Protein AF-K1ZB70-F1 (afdb_monomer_lite)

Sequence (127 aa):
MTRVSTPVEALENMKPNLLLYLSLVIAGIVFIFFMNRSRVDDPNADSLIARGESIYRTNCIACHNPDPKKDGAIGPAIYGSSQELLEARVIKASYLDEYQPKRTTHIMPAMPHLAGGIEALHAFLNQ

Foldseek 3Di:
DDDDDDPVVVVVVVPVVVVVVVVVVVVVVVVCVVVVPPDPPDVVLVVLLVLLLVCCVVPPCVQAPNQLCQGGPHRGRCQPPDLVQCCCCQAVLHGDPPDDGPDPDSPRDHDNVCVVNSSSNNSNSHD

Structure (mmCIF, N/CA/C/O backbone):
data_AF-K1ZB70-F1
#
_entry.id   AF-K1ZB70-F1
#
loop_
_atom_site.group_PDB
_atom_site.id
_atom_site.type_symbol
_atom_site.label_atom_id
_atom_site.label_alt_id
_atom_site.label_comp_id
_atom_site.label_asym_id
_atom_site.label_entity_id
_atom_site.label_seq_id
_atom_site.pdbx_PDB_ins_code
_atom_site.Cartn_x
_atom_site.Cartn_y
_atom_site.Cartn_z
_atom_site.occupancy
_atom_site.B_iso_or_equiv
_atom_site.auth_seq_id
_atom_site.auth_comp_id
_atom_site.auth_asym_id
_atom_site.auth_atom_id
_atom_site.pdbx_PDB_model_num
ATOM 1 N N . MET A 1 1 ? -59.604 -27.507 54.461 1.00 43.84 1 MET A N 1
ATOM 2 C CA . MET A 1 1 ? -58.994 -26.160 54.411 1.00 43.84 1 MET A CA 1
ATOM 3 C C . MET A 1 1 ? -58.269 -26.020 53.078 1.00 43.84 1 MET A C 1
ATOM 5 O O . MET A 1 1 ? -57.154 -26.501 52.948 1.00 43.84 1 MET A O 1
ATOM 9 N N . THR A 1 2 ? -58.928 -25.469 52.058 1.00 47.22 2 THR A N 1
ATOM 10 C CA . THR A 1 2 ? -58.367 -25.277 50.708 1.00 47.22 2 THR A CA 1
ATOM 11 C C . THR A 1 2 ? -57.944 -23.819 50.552 1.00 47.22 2 THR A C 1
ATOM 13 O O . THR A 1 2 ? -58.776 -22.918 50.643 1.00 47.22 2 THR A O 1
ATOM 16 N N . ARG A 1 3 ? -56.639 -23.585 50.392 1.00 55.31 3 ARG A N 1
ATOM 17 C CA . ARG A 1 3 ? -56.029 -22.255 50.267 1.00 55.31 3 ARG A CA 1
ATOM 18 C C . ARG A 1 3 ? -56.345 -21.705 48.871 1.00 55.31 3 ARG A C 1
ATOM 20 O O . ARG A 1 3 ? -55.936 -22.299 47.880 1.00 55.31 3 ARG A O 1
ATOM 27 N N . VAL A 1 4 ? -57.106 -20.616 48.797 1.00 59.72 4 VAL A N 1
ATOM 28 C CA . VAL A 1 4 ? -57.393 -19.902 47.543 1.00 59.72 4 VAL A CA 1
ATOM 29 C C . VAL A 1 4 ? -56.176 -19.036 47.212 1.00 59.72 4 VAL A C 1
ATOM 31 O O . VAL A 1 4 ? -55.831 -18.147 47.986 1.00 59.72 4 VAL A O 1
ATOM 34 N N . SER A 1 5 ? -55.501 -19.326 46.100 1.00 57.88 5 SER A N 1
ATOM 35 C CA . SER A 1 5 ? -54.390 -18.531 45.561 1.00 57.88 5 SER A CA 1
ATOM 36 C C . SER A 1 5 ? -54.915 -17.212 44.992 1.00 57.88 5 SER A C 1
ATOM 38 O O . SER A 1 5 ? -55.867 -17.212 44.208 1.00 57.88 5 SER A O 1
ATOM 40 N N . THR A 1 6 ? -54.317 -16.090 45.387 1.00 59.03 6 THR A N 1
ATOM 41 C CA . THR A 1 6 ? -54.760 -14.755 44.957 1.00 59.03 6 THR A CA 1
ATOM 42 C C . THR A 1 6 ? -54.192 -14.399 43.573 1.00 59.03 6 THR A C 1
ATOM 44 O O . THR A 1 6 ? -53.096 -14.840 43.230 1.00 59.03 6 THR A O 1
ATOM 47 N N . PRO A 1 7 ? -54.882 -13.573 42.762 1.00 59.12 7 PRO A N 1
ATOM 48 C CA . PRO A 1 7 ? -54.411 -13.165 41.430 1.00 59.12 7 PRO A CA 1
ATOM 49 C C . PRO A 1 7 ? -53.117 -12.324 41.434 1.00 59.12 7 PRO A C 1
ATOM 51 O O . PRO A 1 7 ? -52.550 -12.071 40.374 1.00 59.12 7 PRO A O 1
ATOM 54 N N . VAL A 1 8 ? -52.627 -11.908 42.607 1.00 58.94 8 VAL A N 1
ATOM 55 C CA . VAL A 1 8 ? -51.406 -11.102 42.764 1.00 58.94 8 VAL A CA 1
ATOM 56 C C . VAL A 1 8 ? -50.135 -11.959 42.633 1.00 58.94 8 VAL A C 1
ATOM 58 O O . VAL A 1 8 ? -49.191 -11.542 41.965 1.00 58.94 8 VAL A O 1
ATOM 61 N N . GLU A 1 9 ? -50.132 -13.194 43.149 1.00 54.41 9 GLU A N 1
ATOM 62 C CA . GLU A 1 9 ? -48.966 -14.102 43.089 1.00 54.41 9 GLU A CA 1
ATOM 63 C C . GLU A 1 9 ? -48.635 -14.564 41.654 1.00 54.41 9 GLU A C 1
ATOM 65 O O . GLU A 1 9 ? -47.477 -14.819 41.322 1.00 54.41 9 GLU A O 1
ATOM 70 N N . ALA A 1 10 ? -49.632 -14.621 40.763 1.00 53.75 10 ALA A N 1
ATOM 71 C CA . ALA A 1 10 ? -49.435 -14.986 39.357 1.00 53.75 10 ALA A CA 1
ATOM 72 C C . ALA A 1 10 ? -48.759 -13.872 38.527 1.00 53.75 10 ALA A C 1
ATOM 74 O O . ALA A 1 10 ? -48.083 -14.163 37.540 1.00 53.75 10 ALA A O 1
ATOM 75 N N . LEU A 1 11 ? -48.904 -12.603 38.928 1.00 52.03 11 LEU A N 1
ATOM 76 C CA . LEU A 1 11 ? -48.279 -11.454 38.260 1.00 52.03 11 LEU A CA 1
ATOM 77 C C . LEU A 1 11 ? -46.827 -11.227 38.708 1.00 52.03 11 LEU A C 1
ATOM 79 O O . LEU A 1 11 ? -46.015 -10.725 37.929 1.00 52.03 11 LEU A O 1
ATOM 83 N N . GLU A 1 12 ? -46.466 -11.613 39.933 1.00 56.31 12 GLU A N 1
ATOM 84 C CA . GLU A 1 12 ? -45.086 -11.495 40.421 1.00 56.31 12 GLU A CA 1
ATOM 85 C C . GLU A 1 12 ? -44.136 -12.534 39.810 1.00 56.31 12 GLU A C 1
ATOM 87 O O . GLU A 1 12 ? -42.993 -12.198 39.499 1.00 56.31 12 GLU A O 1
ATOM 92 N N . ASN A 1 13 ? -44.623 -13.743 39.515 1.00 54.00 13 ASN A N 1
ATOM 93 C CA . ASN A 1 13 ? -43.819 -14.829 38.936 1.00 54.00 13 ASN A CA 1
ATOM 94 C C . ASN A 1 13 ? -43.595 -14.735 37.413 1.00 54.00 13 ASN A C 1
ATOM 96 O O . ASN A 1 13 ? -42.903 -15.577 36.846 1.00 54.00 13 ASN A O 1
ATOM 100 N N . MET A 1 14 ? -44.138 -13.716 36.734 1.00 53.66 14 MET A N 1
ATOM 101 C CA . MET A 1 14 ? -43.907 -13.476 35.297 1.00 53.66 14 MET A CA 1
ATOM 102 C C . MET A 1 14 ? -42.723 -12.524 35.023 1.00 53.66 14 MET A C 1
ATOM 104 O O . MET A 1 14 ? -42.233 -12.431 33.897 1.00 53.66 14 MET A O 1
ATOM 108 N N . LYS A 1 15 ? -42.239 -11.823 36.059 1.00 58.00 15 LYS A N 1
ATOM 109 C CA . LYS A 1 15 ? -41.143 -10.841 35.990 1.00 58.00 15 LYS A CA 1
ATOM 110 C C . LYS A 1 15 ? -39.733 -11.426 35.746 1.00 58.00 15 LYS A C 1
ATOM 112 O O . LYS A 1 15 ? -38.985 -10.779 35.009 1.00 58.00 15 LYS A O 1
ATOM 117 N N . PRO A 1 16 ? -39.327 -12.600 36.285 1.00 61.62 16 PRO A N 1
ATOM 118 C CA . PRO A 1 16 ? -37.953 -13.086 36.096 1.00 61.62 16 PRO A CA 1
ATOM 119 C C . PRO A 1 16 ? -37.691 -13.551 34.654 1.00 61.62 16 PRO A C 1
ATOM 121 O O . PRO A 1 16 ? -36.598 -13.382 34.118 1.00 61.62 16 PRO A O 1
ATOM 124 N N . ASN A 1 17 ? -38.728 -14.052 33.990 1.00 68.25 17 ASN A N 1
ATOM 125 C CA . ASN A 1 17 ? -38.713 -14.559 32.621 1.00 68.25 17 ASN A CA 1
ATOM 126 C C . ASN A 1 17 ? -38.637 -13.395 31.624 1.00 68.25 17 ASN A C 1
ATOM 128 O O . ASN A 1 17 ? -37.953 -13.486 30.609 1.00 68.25 17 ASN A O 1
ATOM 132 N N . LEU A 1 18 ? -39.320 -12.288 31.935 1.00 75.12 18 LEU A N 1
ATOM 133 C CA . LEU A 1 18 ? -39.348 -11.088 31.103 1.00 75.12 18 LEU A CA 1
ATOM 134 C C . LEU A 1 18 ? -37.997 -10.360 31.104 1.00 75.12 18 LEU A C 1
ATOM 136 O O . LEU A 1 18 ? -37.537 -9.927 30.051 1.00 75.12 18 LEU A O 1
ATOM 140 N N . LEU A 1 19 ? -37.334 -10.272 32.263 1.00 80.88 19 LEU A N 1
ATOM 141 C CA . LEU A 1 19 ? -35.992 -9.688 32.373 1.00 80.88 19 LEU A CA 1
ATOM 142 C C . LEU A 1 19 ? -34.932 -10.533 31.652 1.00 80.88 19 LEU A C 1
ATOM 144 O O . LEU A 1 19 ? -34.070 -9.978 30.973 1.00 80.88 19 LEU A O 1
ATOM 148 N N . LEU A 1 20 ? -35.024 -11.864 31.747 1.00 82.19 20 LEU A N 1
ATOM 149 C CA . LEU A 1 20 ? -34.140 -12.782 31.024 1.00 82.19 20 LEU A CA 1
ATOM 150 C C . LEU A 1 20 ? -34.355 -12.715 29.503 1.00 82.19 20 LEU A C 1
ATOM 152 O O . LEU A 1 20 ? -33.402 -12.772 28.731 1.00 82.19 20 LEU A O 1
ATOM 156 N N . TYR A 1 21 ? -35.603 -12.556 29.060 1.00 85.19 21 TYR A N 1
ATOM 157 C CA . TYR A 1 21 ? -35.915 -12.389 27.643 1.00 85.19 21 TYR A CA 1
ATOM 158 C C . TYR A 1 21 ? -35.390 -11.051 27.106 1.00 85.19 21 TYR A C 1
ATOM 160 O O . TYR A 1 21 ? -34.799 -10.999 26.029 1.00 85.19 21 TYR A O 1
ATOM 168 N N . LEU A 1 22 ? -35.539 -9.971 27.880 1.00 86.56 22 LEU A N 1
ATOM 169 C CA . LEU A 1 22 ? -35.058 -8.646 27.497 1.00 86.56 22 LEU A CA 1
ATOM 170 C C . LEU A 1 22 ? -33.525 -8.610 27.378 1.00 86.56 22 LEU A C 1
ATOM 172 O O . LEU A 1 22 ? -33.007 -8.018 26.432 1.00 86.56 22 LEU A O 1
ATOM 176 N N . SER A 1 23 ? -32.793 -9.284 28.273 1.00 85.69 23 SER A N 1
ATOM 177 C CA . SER A 1 23 ? -31.329 -9.363 28.190 1.00 85.69 23 SER A CA 1
ATOM 178 C C . SER A 1 23 ? -30.846 -10.175 26.983 1.00 85.69 23 SER A C 1
ATOM 180 O O . SER A 1 23 ? -29.896 -9.755 26.325 1.00 85.69 23 SER A O 1
ATOM 182 N N . LEU A 1 24 ? -31.526 -11.273 26.631 1.00 89.50 24 LEU A N 1
ATOM 183 C CA . LEU A 1 24 ? -31.241 -12.059 25.423 1.00 89.50 24 LEU A CA 1
ATOM 184 C C . LEU A 1 24 ? -31.499 -11.266 24.135 1.00 89.50 24 LEU A C 1
ATOM 186 O O . LEU A 1 24 ? -30.686 -11.318 23.213 1.00 89.50 24 LEU A O 1
ATOM 190 N N . VAL A 1 25 ? -32.591 -10.499 24.078 1.00 91.88 25 VAL A N 1
ATOM 191 C CA . VAL A 1 25 ? -32.909 -9.643 22.924 1.00 91.88 25 VAL A CA 1
ATOM 192 C C . VAL A 1 25 ? -31.877 -8.526 22.776 1.00 91.88 25 VAL A C 1
ATOM 194 O O . VAL A 1 25 ? -31.368 -8.311 21.678 1.00 91.88 25 VAL A O 1
ATOM 197 N N . ILE A 1 26 ? -31.509 -7.852 23.870 1.00 91.94 26 ILE A N 1
ATOM 198 C CA . ILE A 1 26 ? -30.485 -6.798 23.844 1.00 91.94 26 ILE A CA 1
ATOM 199 C C . ILE A 1 26 ? -29.125 -7.378 23.437 1.00 91.94 26 ILE A C 1
ATOM 201 O O . ILE A 1 26 ? -28.469 -6.820 22.560 1.00 91.94 26 ILE A O 1
ATOM 205 N N . ALA A 1 27 ? -28.719 -8.517 24.005 1.00 92.12 27 ALA A N 1
ATOM 206 C CA . ALA A 1 27 ? -27.473 -9.189 23.640 1.00 92.12 27 ALA A CA 1
ATOM 207 C C . ALA A 1 27 ? -27.460 -9.607 22.160 1.00 92.12 27 ALA A C 1
ATOM 209 O O . ALA A 1 27 ? -26.453 -9.414 21.483 1.00 92.12 27 ALA A O 1
ATOM 210 N N . GLY A 1 28 ? -28.584 -10.106 21.637 1.00 89.25 28 GLY A N 1
ATOM 211 C CA . GLY A 1 28 ? -28.743 -10.441 20.223 1.00 89.25 28 GLY A CA 1
ATOM 212 C C . GLY A 1 28 ? -28.643 -9.221 19.307 1.00 89.25 28 GLY A C 1
ATOM 213 O O . GLY A 1 28 ? -27.931 -9.269 18.310 1.00 89.25 28 GLY A O 1
ATOM 214 N N . ILE A 1 29 ? -29.283 -8.103 19.659 1.00 89.06 29 ILE A N 1
ATOM 215 C CA . ILE A 1 29 ? -29.208 -6.854 18.883 1.00 89.06 29 ILE A CA 1
ATOM 216 C C . ILE A 1 29 ? -27.783 -6.290 18.892 1.00 89.06 29 ILE A C 1
ATOM 218 O O . ILE A 1 29 ? -27.278 -5.899 17.842 1.00 89.06 29 ILE A O 1
ATOM 222 N N . VAL A 1 30 ? -27.110 -6.288 20.046 1.00 88.56 30 VAL A N 1
ATOM 223 C CA . VAL A 1 30 ? -25.710 -5.850 20.163 1.00 88.56 30 VAL A CA 1
ATOM 224 C C . VAL A 1 30 ? -24.786 -6.758 19.350 1.00 88.56 30 VAL A C 1
ATOM 226 O O . VAL A 1 30 ? -23.915 -6.261 18.640 1.00 88.56 30 VAL A O 1
ATOM 229 N N . PHE A 1 31 ? -25.003 -8.074 19.391 1.00 85.06 31 PHE A N 1
ATOM 230 C CA . PHE A 1 31 ? -24.242 -9.044 18.605 1.00 85.06 31 PHE A CA 1
ATOM 231 C C . PHE A 1 31 ? -24.452 -8.852 17.097 1.00 85.06 31 PHE A C 1
ATOM 233 O O . PHE A 1 31 ? -23.481 -8.809 16.347 1.00 85.06 31 PHE A O 1
ATOM 240 N N . ILE A 1 32 ? -25.699 -8.656 16.654 1.00 81.12 32 ILE A N 1
ATOM 241 C CA . ILE A 1 32 ? -26.027 -8.360 15.253 1.00 81.12 32 ILE A CA 1
ATOM 242 C C . ILE A 1 32 ? -25.395 -7.034 14.825 1.00 81.12 32 ILE A C 1
ATOM 244 O O . ILE A 1 32 ? -24.777 -6.985 13.771 1.00 81.12 32 ILE A O 1
ATOM 248 N N . PHE A 1 33 ? -25.482 -5.974 15.631 1.00 79.12 33 PHE A N 1
ATOM 249 C CA . PHE A 1 33 ? -24.862 -4.683 15.317 1.00 79.12 33 PHE A CA 1
ATOM 250 C C . PHE A 1 33 ? -23.332 -4.783 15.212 1.00 79.12 33 PHE A C 1
ATOM 252 O O . PHE A 1 33 ? -22.725 -4.177 14.331 1.00 79.12 33 PHE A O 1
ATOM 259 N N . PHE A 1 34 ? -22.703 -5.587 16.072 1.00 75.25 34 PHE A N 1
ATOM 260 C CA . PHE A 1 34 ? -21.263 -5.831 16.035 1.00 75.25 34 PHE A CA 1
ATOM 261 C C . PHE A 1 34 ? -20.841 -6.665 14.813 1.00 75.25 34 PHE A C 1
ATOM 263 O O . PHE A 1 34 ? -19.821 -6.371 14.194 1.00 75.25 34 PHE A O 1
ATOM 270 N N . MET A 1 35 ? -21.637 -7.670 14.432 1.00 72.12 35 MET A N 1
ATOM 271 C CA . MET A 1 35 ? -21.399 -8.515 13.252 1.00 72.12 35 MET A CA 1
ATOM 272 C C . MET A 1 35 ? -21.703 -7.798 11.930 1.00 72.12 35 MET A C 1
ATOM 274 O O . MET A 1 35 ? -20.995 -7.991 10.947 1.00 72.12 35 MET A O 1
ATOM 278 N N . ASN A 1 36 ? -22.714 -6.927 11.900 1.00 62.78 36 ASN A N 1
ATOM 279 C CA . ASN A 1 36 ? -23.141 -6.195 10.703 1.00 62.78 36 ASN A CA 1
ATOM 280 C C . ASN A 1 36 ? -22.275 -4.957 10.408 1.00 62.78 36 ASN A C 1
ATOM 282 O O . ASN A 1 36 ? -22.630 -4.117 9.587 1.00 62.78 36 ASN A O 1
ATOM 286 N N . ARG A 1 37 ? -21.115 -4.836 11.066 1.00 61.75 37 ARG A N 1
ATOM 287 C CA . ARG A 1 37 ? -20.099 -3.827 10.746 1.00 61.75 37 ARG A CA 1
ATOM 288 C C . ARG A 1 37 ? -19.368 -4.121 9.428 1.00 61.75 37 ARG A C 1
ATOM 290 O O . ARG A 1 37 ? -18.572 -3.304 8.976 1.00 61.75 37 ARG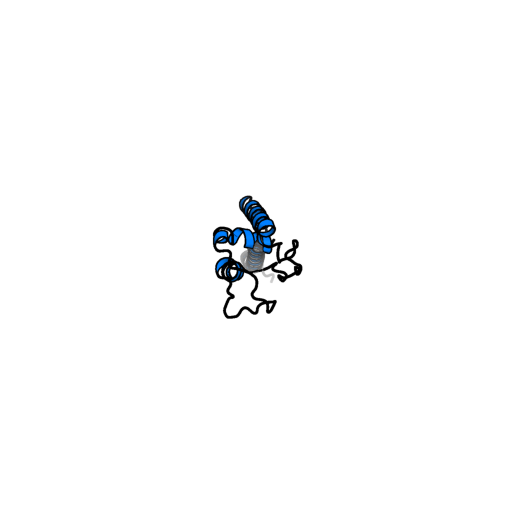 A O 1
ATOM 297 N N . SER A 1 38 ? -19.618 -5.280 8.820 1.00 59.50 38 SER A N 1
ATOM 298 C CA . SER A 1 38 ? -18.996 -5.719 7.574 1.00 59.50 38 SER A CA 1
ATOM 299 C C . SER A 1 38 ? -19.970 -5.585 6.402 1.00 59.50 38 SER A C 1
ATOM 301 O O . SER A 1 38 ? -20.908 -6.370 6.296 1.00 59.50 38 SER A O 1
ATOM 303 N N . ARG A 1 39 ? -19.650 -4.657 5.489 1.00 58.72 39 ARG A N 1
ATOM 304 C CA . ARG A 1 39 ? -20.325 -4.318 4.215 1.00 58.72 39 ARG A CA 1
ATOM 305 C C . ARG A 1 39 ? -21.405 -3.242 4.307 1.00 58.72 39 ARG A C 1
ATOM 307 O O . ARG A 1 39 ? -22.594 -3.487 4.139 1.00 58.72 39 ARG A O 1
ATOM 314 N N . VAL A 1 40 ? -20.945 -2.008 4.485 1.00 55.38 40 VAL A N 1
ATOM 315 C CA . VAL A 1 40 ? -21.523 -0.908 3.711 1.00 55.38 40 VAL A CA 1
ATOM 316 C C . VAL A 1 40 ? -20.815 -0.974 2.359 1.00 55.38 40 VAL A C 1
ATOM 318 O O . VAL A 1 40 ? -19.605 -0.764 2.318 1.00 55.38 40 VAL A O 1
ATOM 321 N N . ASP A 1 41 ? -21.528 -1.344 1.292 1.00 58.47 41 ASP A N 1
ATOM 322 C CA . ASP A 1 41 ? -21.028 -1.210 -0.082 1.00 58.47 41 ASP A CA 1
ATOM 323 C C . ASP A 1 41 ? -20.927 0.295 -0.376 1.00 58.47 41 ASP A C 1
ATOM 325 O O . ASP A 1 41 ? -21.879 0.931 -0.831 1.00 58.47 41 ASP A O 1
ATOM 329 N N . ASP A 1 42 ? -19.806 0.896 0.022 1.00 59.16 42 ASP A N 1
ATOM 330 C CA . ASP A 1 42 ? -19.501 2.295 -0.240 1.00 59.16 42 ASP A CA 1
ATOM 331 C C . ASP A 1 42 ? -18.934 2.394 -1.666 1.00 59.16 42 ASP A C 1
ATOM 333 O O . ASP A 1 42 ? -17.809 1.942 -1.897 1.00 59.16 42 ASP A O 1
ATOM 337 N N . PRO A 1 43 ? -19.653 2.989 -2.637 1.00 62.72 43 PRO A N 1
ATOM 338 C CA . PRO A 1 43 ? -19.133 3.169 -3.994 1.00 62.72 43 PRO A CA 1
ATOM 339 C C . PRO A 1 43 ? -17.824 3.977 -4.018 1.00 62.72 43 PRO A C 1
ATOM 341 O O . PRO A 1 43 ? -17.053 3.890 -4.975 1.00 62.72 43 PRO A O 1
ATOM 344 N N . ASN A 1 44 ? -17.536 4.742 -2.961 1.00 70.44 44 ASN A N 1
ATOM 345 C CA . ASN A 1 44 ? -16.260 5.417 -2.784 1.00 70.44 44 ASN A CA 1
ATOM 346 C C . ASN A 1 44 ? -1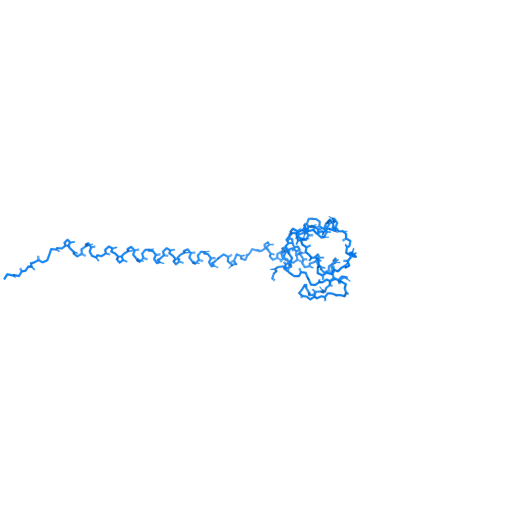5.123 4.433 -2.435 1.00 70.44 44 ASN A C 1
ATOM 348 O O . ASN A 1 44 ? -14.006 4.615 -2.916 1.00 70.44 44 ASN A O 1
ATOM 352 N N . ALA A 1 45 ? -15.389 3.362 -1.679 1.00 71.62 45 ALA A N 1
ATOM 353 C CA . ALA A 1 45 ? -14.396 2.341 -1.331 1.00 71.62 45 ALA A CA 1
ATOM 354 C C . ALA A 1 45 ? -13.935 1.538 -2.559 1.00 71.62 45 ALA A C 1
ATOM 356 O O . ALA A 1 45 ? -12.731 1.376 -2.761 1.00 71.62 45 ALA A O 1
ATOM 357 N N . ASP A 1 46 ? -14.860 1.133 -3.433 1.00 79.81 46 ASP A N 1
ATOM 358 C CA . ASP A 1 46 ? -14.517 0.485 -4.709 1.00 79.81 46 ASP A CA 1
ATOM 359 C C . ASP A 1 46 ? -13.666 1.413 -5.591 1.00 79.81 46 ASP A C 1
ATOM 361 O O . ASP A 1 46 ? -12.690 0.988 -6.219 1.00 79.81 46 ASP A O 1
ATOM 365 N N . SER A 1 47 ? -13.984 2.712 -5.586 1.00 88.75 47 SER A N 1
ATOM 366 C CA . SER A 1 47 ? -13.209 3.724 -6.309 1.00 88.75 47 SER A CA 1
ATOM 367 C C . SER A 1 47 ? -11.792 3.904 -5.739 1.00 88.75 47 SER A C 1
ATOM 369 O O . SER A 1 47 ? -10.831 4.056 -6.502 1.00 88.75 47 SER A O 1
ATOM 371 N N . LEU A 1 48 ? -11.633 3.825 -4.412 1.00 93.25 48 LEU A N 1
ATOM 372 C CA . LEU A 1 48 ? -10.339 3.889 -3.731 1.00 93.25 48 LEU A CA 1
ATOM 373 C C . LEU A 1 48 ? -9.485 2.660 -4.034 1.00 93.25 48 LEU A C 1
ATOM 375 O O . LEU A 1 48 ? -8.307 2.816 -4.354 1.00 93.25 48 LEU A O 1
ATOM 379 N N . ILE A 1 49 ? -10.072 1.463 -3.995 1.00 96.25 49 ILE A N 1
ATOM 380 C CA . ILE A 1 49 ? -9.382 0.214 -4.333 1.00 96.25 49 ILE A CA 1
ATOM 381 C C . ILE A 1 49 ? -8.895 0.252 -5.785 1.00 96.25 49 ILE A C 1
ATOM 383 O O . ILE A 1 49 ? -7.715 0.014 -6.039 1.00 96.25 49 ILE A O 1
ATOM 387 N N . ALA A 1 50 ? -9.756 0.634 -6.734 1.00 96.25 50 ALA A N 1
ATOM 388 C CA . ALA A 1 50 ? -9.381 0.736 -8.145 1.00 96.25 50 ALA A CA 1
ATOM 389 C C . ALA A 1 50 ? -8.249 1.755 -8.374 1.00 96.25 50 ALA A C 1
ATOM 391 O O . ALA A 1 50 ? -7.292 1.500 -9.113 1.00 96.25 50 ALA A O 1
ATOM 392 N N . ARG A 1 51 ? -8.310 2.910 -7.697 1.00 97.12 51 ARG A N 1
ATOM 393 C CA . ARG A 1 51 ? -7.230 3.907 -7.724 1.00 97.12 51 ARG A CA 1
ATOM 394 C C . ARG A 1 51 ? -5.933 3.350 -7.129 1.00 97.12 51 ARG A C 1
ATOM 396 O O . ARG A 1 51 ? -4.862 3.581 -7.692 1.00 97.12 51 ARG A O 1
ATOM 403 N N . GLY A 1 52 ? -6.021 2.618 -6.021 1.00 97.81 52 GLY A N 1
ATOM 404 C CA . GLY A 1 52 ? -4.895 1.950 -5.374 1.00 97.81 52 GLY A CA 1
ATOM 405 C C . GLY A 1 52 ? -4.231 0.913 -6.273 1.00 97.81 52 GLY A C 1
ATOM 406 O O . GLY A 1 52 ? -3.007 0.919 -6.404 1.00 97.81 52 GLY A O 1
ATOM 407 N N . GLU A 1 53 ? -5.026 0.096 -6.969 1.00 98.19 53 GLU A N 1
ATOM 408 C CA . GLU A 1 53 ? -4.526 -0.871 -7.950 1.00 98.19 53 GLU A CA 1
ATOM 409 C C . GLU A 1 53 ? -3.756 -0.164 -9.071 1.00 98.19 53 GLU A C 1
ATOM 411 O O . GLU A 1 53 ? -2.647 -0.573 -9.422 1.00 98.19 53 GLU A O 1
ATOM 416 N N . SER A 1 54 ? -4.302 0.934 -9.605 1.00 98.25 54 SER A N 1
ATOM 417 C CA . SER A 1 54 ? -3.630 1.721 -10.645 1.00 98.25 54 SER A CA 1
ATOM 418 C C . SER A 1 54 ? -2.283 2.266 -10.164 1.00 98.25 54 SER A C 1
ATOM 420 O O . SER A 1 54 ? -1.294 2.206 -10.902 1.00 98.25 54 SER A O 1
ATOM 422 N N . ILE A 1 55 ? -2.218 2.783 -8.932 1.00 98.19 55 ILE 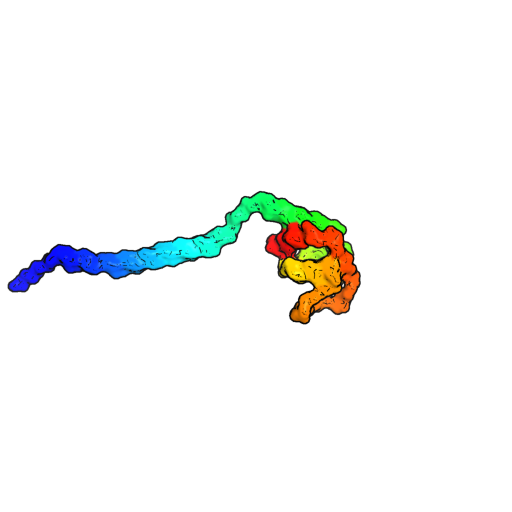A N 1
ATOM 423 C CA . ILE A 1 55 ? -0.964 3.250 -8.323 1.00 98.19 55 ILE A CA 1
ATOM 424 C C . ILE A 1 55 ? 0.023 2.085 -8.206 1.00 98.19 55 ILE A C 1
ATOM 426 O O . ILE A 1 55 ? 1.171 2.221 -8.636 1.00 98.19 55 ILE A O 1
ATOM 430 N N . TYR A 1 56 ? -0.420 0.940 -7.682 1.00 98.44 56 TYR A N 1
ATOM 431 C CA . TYR A 1 56 ? 0.421 -0.234 -7.469 1.00 98.44 56 TYR A CA 1
ATOM 432 C C . TYR A 1 56 ? 1.012 -0.767 -8.776 1.00 98.44 56 TYR A C 1
ATOM 434 O O . TYR A 1 56 ? 2.229 -0.920 -8.905 1.00 98.44 56 TYR A O 1
ATOM 442 N N . ARG A 1 57 ? 0.159 -0.983 -9.781 1.00 98.12 57 ARG A N 1
ATOM 443 C CA . ARG A 1 57 ? 0.563 -1.482 -11.100 1.00 98.12 57 ARG A CA 1
ATOM 444 C C . ARG A 1 57 ? 1.518 -0.546 -11.824 1.00 98.12 57 ARG A C 1
ATOM 446 O O . ARG A 1 57 ? 2.381 -1.017 -12.550 1.00 98.12 57 ARG A O 1
ATOM 453 N N . THR A 1 58 ? 1.379 0.760 -11.637 1.00 97.88 58 THR A N 1
ATOM 454 C CA . THR A 1 58 ? 2.226 1.732 -12.340 1.00 97.88 58 THR A CA 1
ATOM 455 C C . THR A 1 58 ? 3.588 1.894 -11.668 1.00 97.88 58 THR A C 1
ATOM 457 O O . THR A 1 58 ? 4.590 2.068 -12.355 1.00 97.88 58 THR A O 1
ATOM 460 N N . ASN A 1 59 ? 3.645 1.826 -10.334 1.00 97.69 59 ASN A N 1
ATOM 461 C CA . ASN A 1 59 ? 4.822 2.272 -9.580 1.00 97.69 59 ASN A CA 1
ATOM 462 C C . ASN A 1 59 ? 5.555 1.151 -8.829 1.00 97.69 59 ASN A C 1
ATOM 464 O O . ASN A 1 59 ? 6.739 1.287 -8.534 1.00 97.69 59 ASN A O 1
ATOM 468 N N . CYS A 1 60 ? 4.881 0.053 -8.482 1.00 97.62 60 CYS A N 1
ATOM 469 C CA . CYS A 1 60 ? 5.410 -0.916 -7.518 1.00 97.62 60 CYS A CA 1
ATOM 470 C C . CYS A 1 60 ? 5.868 -2.230 -8.165 1.00 97.62 60 CYS A C 1
ATOM 472 O O . CYS A 1 60 ? 6.830 -2.841 -7.691 1.00 97.62 60 CYS A O 1
ATOM 474 N N . ILE A 1 61 ? 5.228 -2.653 -9.260 1.00 97.88 61 ILE A N 1
ATOM 475 C CA . ILE A 1 61 ? 5.456 -3.978 -9.872 1.00 97.88 61 ILE A CA 1
ATOM 476 C C . ILE A 1 61 ? 6.811 -4.126 -10.575 1.00 97.88 61 ILE A C 1
ATOM 478 O O . ILE A 1 61 ? 7.183 -5.224 -10.975 1.00 97.88 61 ILE A O 1
ATOM 482 N N . ALA A 1 62 ? 7.560 -3.033 -10.739 1.00 95.69 62 ALA A N 1
ATOM 483 C CA . ALA A 1 62 ? 8.926 -3.097 -11.256 1.00 95.69 62 ALA A CA 1
ATOM 484 C C . ALA A 1 62 ? 9.853 -3.887 -10.314 1.00 95.69 62 ALA A C 1
ATOM 486 O O . ALA A 1 62 ? 10.787 -4.546 -10.765 1.00 95.69 62 ALA A O 1
ATOM 487 N N . CYS A 1 63 ? 9.576 -3.841 -9.006 1.00 96.81 63 CYS A N 1
ATOM 488 C CA . CYS A 1 63 ? 10.355 -4.534 -7.979 1.00 96.81 63 CYS A CA 1
ATOM 489 C C . CYS A 1 63 ? 9.524 -5.575 -7.220 1.00 96.81 63 CYS A C 1
ATOM 491 O O . CYS A 1 63 ? 10.050 -6.627 -6.849 1.00 96.81 63 CYS A O 1
ATOM 493 N N . HIS A 1 64 ? 8.249 -5.278 -6.967 1.00 97.75 64 HIS A N 1
ATOM 494 C CA . HIS A 1 64 ? 7.309 -6.165 -6.289 1.00 97.75 64 HIS A CA 1
ATOM 495 C C . HIS A 1 64 ? 6.547 -7.039 -7.288 1.00 97.75 64 HIS A C 1
ATOM 497 O O . HIS A 1 64 ? 6.562 -6.802 -8.491 1.00 97.75 64 HIS A O 1
ATOM 503 N N . ASN A 1 65 ? 5.890 -8.079 -6.792 1.00 98.38 65 ASN A N 1
ATOM 504 C CA . ASN A 1 65 ? 5.090 -8.959 -7.632 1.00 98.38 65 ASN A CA 1
ATOM 505 C C . ASN A 1 65 ? 3.772 -8.273 -8.046 1.00 98.38 65 ASN A C 1
ATOM 507 O O . ASN A 1 65 ? 3.199 -7.573 -7.223 1.00 98.38 65 ASN A O 1
ATOM 511 N N . PRO A 1 66 ? 3.230 -8.489 -9.260 1.00 97.75 66 PRO A N 1
ATOM 512 C CA . PRO A 1 66 ? 1.879 -8.029 -9.598 1.00 97.75 66 PRO A CA 1
ATOM 513 C C . PRO A 1 66 ? 0.793 -8.506 -8.621 1.00 97.75 66 PRO A C 1
ATOM 515 O O . PRO A 1 66 ? -0.200 -7.813 -8.423 1.00 97.75 66 PRO A O 1
ATOM 518 N N . ASP A 1 67 ? 0.989 -9.676 -8.011 1.00 97.88 67 ASP A N 1
ATOM 519 C CA . ASP A 1 67 ? 0.199 -10.169 -6.886 1.00 97.88 67 ASP A CA 1
ATOM 520 C C . ASP A 1 67 ? 0.873 -9.757 -5.560 1.00 97.88 67 ASP A C 1
ATOM 522 O O . ASP A 1 67 ? 1.891 -10.353 -5.191 1.00 97.88 67 ASP A O 1
ATOM 526 N N . PRO A 1 68 ? 0.326 -8.789 -4.796 1.00 97.94 68 PRO A N 1
ATOM 527 C CA . PRO A 1 68 ? 0.988 -8.230 -3.612 1.00 97.94 68 PRO A CA 1
ATOM 528 C C . PRO A 1 68 ? 1.186 -9.242 -2.474 1.00 97.94 68 PRO A C 1
ATOM 530 O O . PRO A 1 68 ? 1.929 -8.963 -1.526 1.00 97.94 68 PRO A O 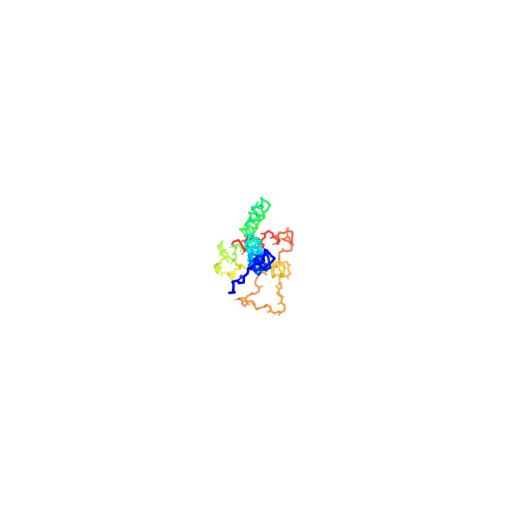1
ATOM 533 N N . LYS A 1 69 ? 0.536 -10.411 -2.549 1.00 98.06 69 LYS A N 1
ATOM 534 C CA . LYS A 1 69 ? 0.681 -11.516 -1.590 1.00 98.06 69 LYS A CA 1
ATOM 535 C C . LYS A 1 69 ? 1.941 -12.347 -1.835 1.00 98.06 69 LYS A C 1
ATOM 537 O O . LYS A 1 69 ? 2.291 -13.171 -0.993 1.00 98.06 69 LYS A O 1
ATOM 542 N N . LYS A 1 70 ? 2.624 -12.148 -2.964 1.00 98.25 70 LYS A N 1
ATOM 543 C CA . LYS A 1 70 ? 3.821 -12.897 -3.357 1.00 98.25 70 LYS A CA 1
ATOM 544 C C . LYS A 1 70 ? 5.052 -12.007 -3.375 1.00 98.25 70 LYS A C 1
ATOM 546 O O . LYS A 1 70 ? 4.982 -10.804 -3.614 1.00 98.25 70 LYS A O 1
ATOM 551 N N . ASP A 1 71 ? 6.199 -12.635 -3.161 1.00 97.69 71 ASP A N 1
ATOM 552 C CA . ASP A 1 71 ? 7.484 -11.976 -3.340 1.00 97.69 71 ASP A CA 1
ATOM 553 C C . ASP A 1 71 ? 7.711 -11.635 -4.821 1.00 97.69 71 ASP A C 1
ATOM 555 O O . ASP A 1 71 ? 7.387 -12.412 -5.729 1.00 97.69 71 ASP A O 1
ATOM 559 N N . GLY A 1 72 ? 8.240 -10.437 -5.063 1.00 96.19 72 GLY A N 1
ATOM 560 C CA . GLY A 1 72 ? 8.730 -10.008 -6.366 1.00 96.19 72 GLY A CA 1
ATOM 561 C C . GLY A 1 72 ? 10.182 -10.422 -6.584 1.00 96.19 72 GLY A C 1
ATOM 562 O O . GLY A 1 72 ? 10.803 -11.077 -5.747 1.00 96.19 72 GLY A O 1
ATOM 563 N N . ALA A 1 73 ? 10.746 -9.998 -7.714 1.00 92.62 73 ALA A N 1
ATOM 564 C CA . ALA A 1 73 ? 12.151 -10.258 -8.024 1.00 92.62 73 ALA A CA 1
ATOM 565 C C . ALA A 1 73 ? 13.110 -9.545 -7.051 1.00 92.62 73 ALA A C 1
ATOM 567 O O . ALA A 1 73 ? 14.202 -10.044 -6.787 1.00 92.62 73 ALA A O 1
ATOM 568 N N . ILE A 1 74 ? 12.703 -8.384 -6.523 1.00 94.56 74 ILE A N 1
ATOM 569 C CA . ILE A 1 74 ? 13.521 -7.541 -5.637 1.00 94.56 74 ILE A CA 1
ATOM 570 C C . ILE A 1 74 ? 12.778 -7.256 -4.327 1.00 94.56 74 ILE A C 1
ATOM 572 O O . ILE A 1 74 ? 13.327 -7.425 -3.239 1.00 94.56 74 ILE A O 1
ATOM 576 N N . GLY A 1 75 ? 11.530 -6.799 -4.426 1.00 95.12 75 GLY A N 1
ATOM 577 C CA . GLY A 1 75 ? 10.701 -6.426 -3.286 1.00 95.12 75 GLY A CA 1
ATOM 578 C C . GLY A 1 75 ? 9.955 -7.627 -2.688 1.00 95.12 75 GLY A C 1
ATOM 579 O O . GLY A 1 75 ? 9.526 -8.507 -3.433 1.00 95.12 75 GLY A O 1
ATOM 580 N N . PRO A 1 76 ? 9.756 -7.676 -1.358 1.00 96.88 76 PRO A N 1
ATOM 581 C CA . PRO A 1 76 ? 8.972 -8.732 -0.714 1.00 96.88 76 PRO A CA 1
ATOM 582 C C . PRO A 1 76 ? 7.467 -8.590 -1.000 1.00 96.88 76 PRO A C 1
ATOM 584 O O . PRO A 1 76 ? 7.017 -7.566 -1.518 1.00 96.88 76 PRO A O 1
ATOM 587 N N . ALA A 1 77 ? 6.677 -9.578 -0.586 1.00 97.81 77 ALA A N 1
ATOM 588 C CA . ALA A 1 77 ? 5.229 -9.458 -0.468 1.00 97.81 77 ALA A CA 1
ATOM 589 C C . ALA A 1 77 ? 4.860 -8.323 0.503 1.00 97.81 77 ALA A C 1
ATOM 591 O O . ALA A 1 77 ? 5.417 -8.220 1.606 1.00 97.81 77 ALA A O 1
ATOM 592 N N . ILE A 1 78 ? 3.902 -7.482 0.109 1.00 97.56 78 ILE A N 1
ATOM 593 C CA . ILE A 1 78 ? 3.484 -6.287 0.866 1.00 97.56 78 ILE A CA 1
ATOM 594 C C . ILE A 1 78 ? 1.975 -6.210 1.114 1.00 97.56 78 ILE A C 1
ATOM 596 O O . ILE A 1 78 ? 1.496 -5.209 1.644 1.00 97.56 78 ILE A O 1
ATOM 600 N N . TYR A 1 79 ? 1.221 -7.249 0.759 1.00 98.19 79 TYR A N 1
ATOM 601 C CA . TYR A 1 79 ? -0.178 -7.356 1.162 1.00 98.19 79 TYR A CA 1
ATOM 602 C C . TYR A 1 79 ? -0.308 -7.245 2.689 1.00 98.19 79 TYR A C 1
ATOM 604 O O . TYR A 1 79 ? 0.540 -7.765 3.422 1.00 98.19 79 TYR A O 1
ATOM 612 N N . GLY A 1 80 ? -1.349 -6.561 3.160 1.00 97.69 80 GLY A N 1
ATOM 613 C CA . GLY A 1 80 ? -1.575 -6.343 4.588 1.00 97.69 80 GLY A CA 1
ATOM 614 C C . GLY A 1 80 ? -0.705 -5.252 5.223 1.00 97.69 80 GLY A C 1
ATOM 615 O O . GLY A 1 80 ? -0.627 -5.176 6.447 1.00 97.69 80 GLY A O 1
ATOM 616 N N . SER A 1 81 ? 0.018 -4.448 4.434 1.00 97.19 81 SER A N 1
ATOM 617 C CA . SER A 1 81 ? 0.819 -3.345 4.989 1.00 97.19 81 SER A CA 1
ATOM 618 C C . SER A 1 81 ? -0.091 -2.287 5.611 1.00 97.19 81 SER A C 1
ATOM 620 O O . SER A 1 81 ? -1.085 -1.909 4.992 1.00 97.19 81 SER A O 1
ATOM 622 N N . SER A 1 82 ? 0.277 -1.782 6.793 1.00 97.12 82 SER A N 1
ATOM 623 C CA . SER A 1 82 ? -0.444 -0.680 7.438 1.00 97.12 82 SER A CA 1
ATOM 624 C C . SER A 1 82 ? -0.211 0.637 6.702 1.00 97.12 82 SER A C 1
ATOM 626 O O . SER A 1 82 ? 0.805 0.814 6.018 1.00 97.12 82 SER A O 1
ATOM 628 N N . GLN A 1 83 ? -1.130 1.585 6.864 1.00 97.06 83 GLN A N 1
ATOM 629 C CA . GLN A 1 83 ? -1.009 2.903 6.254 1.00 97.06 83 GLN A CA 1
ATOM 630 C C . GLN A 1 83 ? 0.271 3.624 6.703 1.00 97.06 83 GLN A C 1
ATOM 632 O O . GLN A 1 83 ? 1.002 4.161 5.875 1.00 97.06 83 GLN A O 1
ATOM 637 N N . GLU A 1 84 ? 0.602 3.562 7.990 1.00 97.25 84 GLU A N 1
ATOM 638 C CA . GLU A 1 84 ? 1.780 4.210 8.578 1.00 97.25 84 GLU A CA 1
ATOM 639 C C . GLU A 1 84 ? 3.077 3.640 7.999 1.00 97.25 84 GLU A C 1
ATOM 641 O O . GLU A 1 84 ? 4.020 4.379 7.702 1.00 97.25 84 GLU A O 1
ATOM 646 N N . LEU A 1 85 ? 3.122 2.319 7.796 1.00 96.94 85 LEU A N 1
ATOM 647 C CA . LEU A 1 85 ? 4.249 1.666 7.144 1.00 96.94 85 LEU A CA 1
ATOM 648 C C . LEU A 1 85 ? 4.380 2.122 5.688 1.00 96.94 85 LEU A C 1
ATOM 650 O O . LEU A 1 85 ? 5.496 2.372 5.228 1.00 96.94 85 LEU A O 1
ATOM 654 N N . LEU A 1 86 ? 3.262 2.244 4.966 1.00 97.50 86 LEU A N 1
ATOM 655 C CA . LEU A 1 86 ? 3.264 2.747 3.594 1.00 97.50 86 LEU A CA 1
ATOM 656 C C . LEU A 1 86 ? 3.754 4.196 3.544 1.00 97.50 86 LEU A C 1
ATOM 658 O O . LEU A 1 86 ? 4.614 4.502 2.725 1.00 97.50 86 LEU A O 1
ATOM 662 N N . GLU A 1 87 ? 3.316 5.073 4.444 1.00 97.19 87 GLU A N 1
ATOM 663 C CA . GLU A 1 87 ? 3.826 6.447 4.521 1.00 97.19 87 GLU A CA 1
ATOM 664 C C . GLU A 1 87 ? 5.335 6.480 4.797 1.00 97.19 87 GLU A C 1
ATOM 666 O O . GLU A 1 87 ? 6.092 7.140 4.081 1.00 97.19 87 GLU A O 1
ATOM 671 N N . ALA A 1 88 ? 5.805 5.734 5.800 1.00 96.94 88 ALA A N 1
ATOM 672 C CA . ALA A 1 88 ? 7.224 5.682 6.142 1.00 96.94 88 ALA A CA 1
ATOM 673 C C . ALA A 1 88 ? 8.072 5.148 4.976 1.00 96.94 88 ALA A C 1
ATOM 675 O O . ALA A 1 88 ? 9.073 5.757 4.586 1.00 96.94 88 ALA A O 1
ATOM 676 N N . ARG A 1 89 ? 7.654 4.037 4.365 1.00 96.19 89 ARG A N 1
ATOM 677 C CA . ARG A 1 89 ? 8.437 3.363 3.327 1.00 96.19 89 ARG A CA 1
ATOM 678 C C . ARG A 1 89 ? 8.337 4.050 1.970 1.00 96.19 89 ARG A C 1
ATOM 680 O O . ARG A 1 89 ? 9.365 4.253 1.328 1.00 96.19 89 ARG A O 1
ATOM 687 N N . VAL A 1 90 ? 7.130 4.398 1.525 1.00 97.38 90 VAL A N 1
ATOM 688 C CA . VAL A 1 90 ? 6.876 4.970 0.192 1.00 97.38 90 VAL A CA 1
ATOM 689 C C . VAL A 1 90 ? 7.285 6.435 0.153 1.00 97.38 90 VAL A C 1
ATOM 691 O O . VAL A 1 90 ? 7.928 6.843 -0.804 1.00 97.38 90 VAL A O 1
ATOM 694 N N . ILE A 1 91 ? 6.975 7.232 1.179 1.00 97.25 91 ILE A N 1
ATOM 695 C CA . ILE A 1 91 ? 7.217 8.684 1.135 1.00 97.25 91 ILE A CA 1
ATOM 696 C C . ILE A 1 91 ? 8.589 9.047 1.692 1.00 97.25 91 ILE A C 1
ATOM 698 O O . ILE A 1 91 ? 9.271 9.898 1.125 1.00 97.25 91 ILE A O 1
ATOM 702 N N . LYS A 1 92 ? 9.009 8.400 2.784 1.00 95.56 92 LYS A N 1
ATOM 703 C CA . LYS A 1 92 ? 10.226 8.778 3.524 1.00 95.56 92 LYS A CA 1
ATOM 704 C C . LYS A 1 92 ? 11.409 7.837 3.282 1.00 95.56 92 LYS A C 1
ATOM 706 O O . LYS A 1 92 ? 12.503 8.119 3.757 1.00 95.56 92 LYS A O 1
ATOM 711 N N . ALA A 1 93 ? 11.209 6.730 2.558 1.00 95.69 93 ALA A N 1
ATOM 712 C CA . ALA A 1 93 ? 12.195 5.656 2.402 1.00 95.69 93 ALA A CA 1
ATOM 713 C C . ALA A 1 93 ? 12.767 5.133 3.738 1.00 95.69 93 ALA A C 1
ATOM 715 O O . ALA A 1 93 ? 13.876 4.591 3.776 1.00 95.69 93 ALA A O 1
ATOM 716 N N . SER A 1 94 ? 11.988 5.224 4.816 1.00 94.38 94 SER A N 1
ATOM 717 C CA . SER A 1 94 ? 12.350 4.779 6.161 1.00 94.38 94 SER A CA 1
ATOM 718 C C . SER A 1 94 ? 11.454 3.624 6.624 1.00 94.38 94 SER A C 1
ATOM 720 O O . SER A 1 94 ? 10.686 3.059 5.842 1.00 94.38 94 SER A O 1
ATOM 722 N N . TYR A 1 95 ? 11.599 3.237 7.888 1.00 93.81 95 TYR A N 1
ATOM 723 C CA . TYR A 1 95 ? 10.732 2.293 8.587 1.00 93.81 95 TYR A CA 1
ATOM 724 C C . TYR A 1 95 ? 10.337 2.886 9.944 1.00 93.81 95 TYR A C 1
ATOM 726 O O . TYR A 1 95 ? 10.954 3.856 10.387 1.00 93.81 95 TYR A O 1
ATOM 734 N N . LEU A 1 96 ? 9.295 2.331 10.566 1.00 93.00 96 LEU A N 1
ATOM 735 C CA . LEU A 1 96 ? 8.948 2.625 11.960 1.00 93.00 96 LEU A CA 1
ATOM 736 C C . LEU A 1 96 ? 9.987 1.978 12.890 1.00 93.00 96 LEU A C 1
ATOM 738 O O . LEU A 1 96 ? 10.553 0.948 12.526 1.00 93.00 96 LEU A O 1
ATOM 742 N N . ASP A 1 97 ? 10.207 2.544 14.077 1.00 88.25 97 ASP A N 1
ATOM 743 C CA . ASP A 1 97 ? 11.293 2.129 14.984 1.00 88.25 97 ASP A CA 1
ATOM 744 C C . ASP A 1 97 ? 11.253 0.633 15.343 1.00 88.25 97 ASP A C 1
ATOM 746 O O . ASP A 1 97 ? 12.281 -0.040 15.363 1.00 88.25 97 ASP A O 1
ATOM 750 N N . GLU A 1 98 ? 10.058 0.085 15.565 1.00 88.75 98 GLU A N 1
ATOM 751 C CA . GLU A 1 98 ? 9.864 -1.328 15.917 1.00 88.75 98 GLU A CA 1
ATOM 752 C C . GLU A 1 98 ? 9.665 -2.241 14.692 1.00 88.75 98 GLU A C 1
ATOM 754 O O . GLU A 1 98 ? 9.495 -3.455 14.829 1.00 88.75 98 GLU A O 1
ATOM 759 N N . TYR A 1 99 ? 9.694 -1.695 13.471 1.00 90.81 99 TYR A N 1
ATOM 760 C CA . TYR A 1 99 ? 9.452 -2.472 12.260 1.00 90.81 99 TYR A CA 1
ATOM 761 C C . TYR A 1 99 ? 10.728 -3.143 11.749 1.00 90.81 99 TYR A C 1
ATOM 763 O O . TYR A 1 99 ? 11.701 -2.485 11.387 1.00 90.81 99 TYR A O 1
ATOM 771 N N . GLN A 1 100 ? 10.686 -4.470 11.626 1.00 91.38 100 GLN A N 1
ATOM 772 C CA . GLN A 1 100 ? 11.767 -5.262 11.041 1.00 91.38 100 GLN A CA 1
ATOM 773 C C . GLN A 1 100 ? 11.544 -5.462 9.530 1.00 91.38 100 GLN A C 1
ATOM 775 O O . GLN A 1 100 ? 10.568 -6.109 9.131 1.00 91.38 100 GLN A O 1
ATOM 780 N N . PRO A 1 101 ? 12.428 -4.944 8.654 1.00 91.62 101 PRO A N 1
ATOM 781 C CA . PRO A 1 101 ? 12.308 -5.134 7.214 1.00 91.62 101 PRO A CA 1
ATOM 782 C C . PRO A 1 101 ? 12.401 -6.606 6.805 1.00 91.62 101 PRO A C 1
ATOM 784 O O . PRO A 1 101 ? 13.298 -7.332 7.221 1.00 91.62 101 PRO A O 1
ATOM 787 N N . LYS A 1 102 ? 11.516 -7.034 5.897 1.00 93.06 102 LYS A N 1
ATOM 788 C CA . LYS A 1 102 ? 11.489 -8.416 5.378 1.00 93.06 102 LYS A CA 1
ATOM 789 C C . LYS A 1 102 ? 12.720 -8.780 4.532 1.00 93.06 102 LYS A C 1
ATOM 791 O O . LYS A 1 102 ? 12.958 -9.951 4.256 1.00 93.06 102 LYS A O 1
ATOM 796 N N . ARG A 1 103 ? 13.465 -7.780 4.054 1.00 90.31 103 ARG A N 1
ATOM 797 C CA . ARG A 1 103 ? 14.676 -7.922 3.234 1.00 90.31 103 ARG A CA 1
ATOM 798 C C . ARG A 1 103 ? 15.728 -6.936 3.737 1.00 90.31 103 ARG A C 1
ATOM 800 O O . ARG A 1 103 ? 15.386 -5.855 4.206 1.00 90.31 103 ARG A O 1
ATOM 807 N N . THR A 1 104 ? 16.999 -7.288 3.577 1.00 87.50 104 THR A N 1
ATOM 808 C CA . THR A 1 104 ? 18.155 -6.461 3.974 1.00 87.50 104 THR A CA 1
ATOM 809 C C . THR A 1 104 ? 18.534 -5.403 2.935 1.00 87.50 104 THR A C 1
ATOM 811 O O . THR A 1 104 ? 19.396 -4.566 3.173 1.00 87.50 104 THR A O 1
ATOM 814 N N . THR A 1 105 ? 17.915 -5.434 1.755 1.00 85.25 105 THR A N 1
ATOM 815 C CA . THR A 1 105 ? 18.180 -4.482 0.675 1.00 85.25 105 THR A CA 1
ATOM 816 C C . THR A 1 105 ? 17.468 -3.153 0.922 1.00 85.25 105 THR A C 1
ATOM 818 O O . THR A 1 105 ? 16.267 -3.135 1.188 1.00 85.25 105 THR A O 1
ATOM 821 N N . HIS A 1 106 ? 18.165 -2.037 0.703 1.00 84.94 106 HIS A N 1
ATOM 822 C CA . HIS A 1 106 ? 17.624 -0.675 0.847 1.00 84.94 106 HIS A CA 1
ATOM 823 C C . HIS A 1 106 ? 17.401 0.029 -0.504 1.00 84.94 106 HIS A C 1
ATOM 825 O O . HIS A 1 106 ? 17.503 1.246 -0.605 1.00 84.94 106 HIS A O 1
ATOM 831 N N . ILE A 1 107 ? 17.115 -0.745 -1.555 1.00 91.88 107 ILE A N 1
ATOM 832 C CA . ILE A 1 107 ? 17.093 -0.268 -2.950 1.00 91.88 107 ILE A CA 1
ATOM 833 C C . ILE A 1 107 ? 15.840 0.564 -3.264 1.00 91.88 107 ILE A C 1
ATOM 835 O O . ILE A 1 107 ? 15.879 1.405 -4.154 1.00 91.88 107 ILE A O 1
ATOM 839 N N . MET A 1 108 ? 14.729 0.346 -2.550 1.00 95.06 108 MET A N 1
ATOM 840 C CA . MET A 1 108 ? 13.467 1.042 -2.819 1.00 95.06 108 MET A CA 1
ATOM 841 C C . MET A 1 108 ? 13.605 2.555 -2.553 1.00 95.06 108 MET A C 1
ATOM 843 O O . MET A 1 108 ? 13.724 2.935 -1.381 1.00 95.06 108 MET A O 1
ATOM 847 N N . PRO A 1 109 ? 13.554 3.420 -3.586 1.00 94.00 109 PRO A N 1
ATOM 848 C CA . PRO A 1 109 ? 13.663 4.862 -3.403 1.00 94.00 109 PRO A CA 1
ATOM 849 C C . PRO A 1 109 ? 12.391 5.438 -2.774 1.00 94.00 109 PRO A C 1
ATOM 851 O O . PRO A 1 109 ? 11.319 4.831 -2.824 1.00 94.00 109 PRO A O 1
ATOM 854 N N . ALA A 1 110 ? 12.505 6.640 -2.211 1.00 96.88 110 ALA A N 1
ATOM 855 C CA . ALA A 1 110 ? 11.337 7.419 -1.821 1.00 96.88 110 ALA A CA 1
ATOM 856 C C . ALA A 1 110 ? 10.560 7.863 -3.071 1.00 96.88 110 ALA A C 1
ATOM 858 O O . ALA A 1 110 ? 11.144 8.252 -4.082 1.00 96.88 110 ALA A O 1
ATOM 859 N N . MET A 1 111 ? 9.236 7.882 -2.968 1.00 97.25 111 MET A N 1
ATOM 860 C CA . MET A 1 111 ? 8.293 8.357 -3.978 1.00 97.25 111 MET A CA 1
ATOM 861 C C . MET A 1 111 ? 7.366 9.433 -3.377 1.00 97.25 111 MET A C 1
ATOM 863 O O . MET A 1 111 ? 6.164 9.199 -3.237 1.00 97.25 111 MET A O 1
ATOM 867 N N . PRO A 1 112 ? 7.872 10.637 -3.028 1.00 96.62 112 PRO A N 1
ATOM 868 C CA . PRO A 1 112 ? 7.070 11.654 -2.335 1.00 96.62 112 PRO A CA 1
ATOM 869 C C . PRO A 1 112 ? 5.835 12.127 -3.111 1.00 96.62 112 PRO A C 1
ATOM 871 O O . PRO A 1 112 ? 4.843 12.542 -2.520 1.00 96.62 112 PRO A O 1
ATOM 874 N N . HIS A 1 113 ? 5.869 12.019 -4.441 1.00 96.06 113 HIS A N 1
ATOM 875 C CA . HIS A 1 113 ? 4.752 12.358 -5.323 1.00 96.06 113 HIS A CA 1
ATOM 876 C C . HIS A 1 113 ? 3.507 11.475 -5.107 1.00 96.06 113 HIS A C 1
ATOM 878 O O . HIS A 1 113 ? 2.420 11.851 -5.535 1.00 96.06 113 HIS A O 1
ATOM 884 N N . LEU A 1 114 ? 3.637 10.331 -4.421 1.00 96.94 114 LEU A N 1
ATOM 885 C CA . LEU A 1 114 ? 2.522 9.438 -4.094 1.00 96.94 114 LEU A CA 1
ATOM 886 C C . LEU A 1 114 ? 1.840 9.763 -2.755 1.00 96.94 114 LEU A C 1
ATOM 888 O O . LEU A 1 114 ? 0.929 9.039 -2.363 1.00 96.94 114 LEU A O 1
ATOM 892 N N . ALA A 1 115 ? 2.224 10.844 -2.063 1.00 95.75 115 ALA A N 1
ATOM 893 C CA . ALA A 1 115 ? 1.672 11.196 -0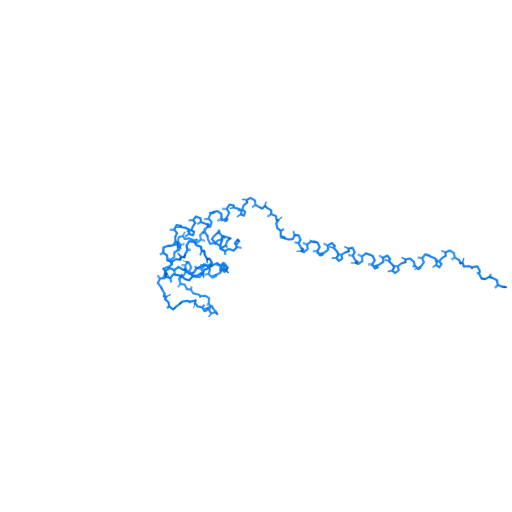.748 1.00 95.75 115 ALA A CA 1
ATOM 894 C C . ALA A 1 115 ? 0.132 11.256 -0.734 1.00 95.75 115 ALA A C 1
ATOM 896 O O . ALA A 1 115 ? -0.501 10.699 0.156 1.00 95.75 115 ALA A O 1
ATOM 897 N N . GLY A 1 116 ? -0.483 11.840 -1.767 1.00 95.44 116 GLY A N 1
ATOM 898 C CA . GLY A 1 116 ? -1.947 11.915 -1.903 1.00 95.44 116 GLY A CA 1
ATOM 899 C C . GLY A 1 116 ? -2.633 10.613 -2.346 1.00 95.44 116 GLY A C 1
ATOM 900 O O . GLY A 1 116 ? -3.827 10.629 -2.648 1.00 95.44 116 GLY A O 1
ATOM 901 N N . GLY A 1 117 ? -1.887 9.515 -2.482 1.00 96.38 117 GLY A N 1
ATOM 902 C CA . GLY A 1 117 ? -2.373 8.211 -2.937 1.00 96.38 117 GLY A CA 1
ATOM 903 C C . GLY A 1 117 ? -2.227 7.089 -1.910 1.00 96.38 117 GLY A C 1
ATOM 904 O O . GLY A 1 117 ? -2.606 5.961 -2.214 1.00 96.38 117 GLY A O 1
ATOM 905 N N . ILE A 1 118 ? -1.691 7.370 -0.717 1.00 97.69 118 ILE A N 1
ATOM 906 C CA . ILE A 1 118 ? -1.400 6.337 0.284 1.00 97.69 118 ILE A CA 1
ATOM 907 C C . ILE A 1 118 ? -2.669 5.649 0.793 1.00 97.69 118 ILE A C 1
ATOM 909 O O . ILE A 1 118 ? -2.680 4.428 0.894 1.00 97.69 118 ILE A O 1
ATOM 913 N N . GLU A 1 119 ? -3.746 6.394 1.036 1.00 97.00 119 GLU A N 1
ATOM 914 C CA . GLU A 1 119 ? -5.032 5.825 1.464 1.00 97.00 119 GLU A CA 1
ATOM 915 C C . GLU A 1 119 ? -5.584 4.820 0.438 1.00 97.00 119 GLU A C 1
ATOM 917 O O . GLU A 1 119 ? -5.936 3.694 0.783 1.00 97.00 119 GLU A O 1
ATOM 922 N N . ALA A 1 120 ? -5.579 5.189 -0.845 1.00 97.62 120 ALA A N 1
ATOM 923 C CA . ALA A 1 120 ? -6.020 4.312 -1.928 1.00 97.62 120 ALA A CA 1
ATOM 924 C C . ALA A 1 120 ? -5.123 3.068 -2.051 1.00 97.62 120 ALA A C 1
ATOM 926 O O . ALA A 1 120 ? -5.612 1.947 -2.187 1.00 97.62 120 ALA 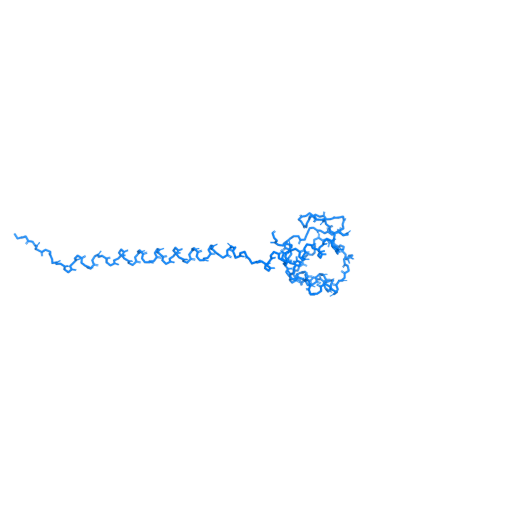A O 1
ATOM 927 N N . LEU A 1 121 ? -3.801 3.249 -1.960 1.00 98.12 121 LEU A N 1
ATOM 928 C CA . LEU A 1 121 ? -2.847 2.141 -1.982 1.00 98.12 121 LEU A CA 1
ATOM 929 C C . LEU A 1 121 ? -3.047 1.196 -0.786 1.00 98.12 121 LEU A C 1
ATOM 931 O O . LEU A 1 121 ? -2.993 -0.020 -0.954 1.00 98.12 121 LEU A O 1
ATOM 935 N N . HIS A 1 122 ? -3.310 1.741 0.402 1.00 98.00 122 HIS A N 1
ATOM 936 C CA . HIS A 1 122 ? -3.626 0.971 1.599 1.00 98.00 122 HIS A CA 1
ATOM 937 C C . HIS A 1 122 ? -4.908 0.152 1.417 1.00 98.00 122 HIS A C 1
ATOM 939 O O . HIS A 1 122 ? -4.897 -1.043 1.713 1.00 98.00 122 HIS A O 1
ATOM 945 N N . ALA A 1 123 ? -5.970 0.759 0.875 1.00 96.94 123 ALA A N 1
ATOM 946 C CA . ALA A 1 123 ? -7.225 0.069 0.581 1.00 96.94 123 ALA A CA 1
ATOM 947 C C . ALA A 1 123 ? -7.008 -1.125 -0.365 1.00 96.94 123 ALA A C 1
ATOM 949 O O . ALA A 1 123 ? -7.420 -2.238 -0.054 1.00 96.94 123 ALA A O 1
ATOM 950 N N . PHE A 1 124 ? -6.279 -0.926 -1.467 1.00 97.88 124 PHE A N 1
ATOM 951 C CA . PHE A 1 124 ? -5.950 -1.999 -2.412 1.00 97.88 124 PHE A CA 1
ATOM 952 C C . PHE A 1 124 ? -5.118 -3.128 -1.779 1.00 97.88 124 PHE A C 1
ATOM 954 O O . PHE A 1 124 ? -5.381 -4.307 -1.997 1.00 97.88 124 PHE A O 1
ATOM 961 N N . LEU A 1 125 ? -4.116 -2.802 -0.959 1.00 98.12 125 LEU A N 1
ATOM 962 C CA . LEU A 1 125 ? -3.250 -3.813 -0.337 1.00 98.12 125 LEU A CA 1
ATOM 963 C C . LEU A 1 125 ? -3.928 -4.613 0.787 1.00 98.12 125 LEU A C 1
ATOM 965 O O . LEU A 1 125 ? -3.318 -5.565 1.278 1.00 98.12 125 LEU A O 1
ATOM 969 N N . ASN A 1 126 ? -5.145 -4.241 1.192 1.00 96.69 126 ASN A N 1
ATOM 970 C CA . ASN A 1 126 ? -5.895 -4.858 2.289 1.00 96.69 126 ASN A CA 1
ATOM 971 C C . ASN A 1 126 ? -7.300 -5.344 1.877 1.00 96.69 126 ASN A C 1
ATOM 973 O O . ASN A 1 126 ? -8.100 -5.678 2.750 1.00 96.69 126 ASN A O 1
ATOM 977 N N . GLN A 1 127 ? -7.598 -5.392 0.573 1.00 90.94 127 GLN A N 1
ATOM 978 C CA . GLN A 1 127 ? -8.853 -5.948 0.047 1.00 90.94 127 GLN A CA 1
ATOM 979 C C . GLN A 1 127 ? -8.940 -7.477 0.149 1.00 90.94 127 GLN A C 1
ATOM 981 O O . GLN A 1 127 ? -7.878 -8.154 0.175 1.00 90.94 127 GLN A O 1
#

Secondary structure (DSSP, 8-state):
------HHHHHHTTHHHHHHHHHHHHHHHHHHHHHTTS----HHHHHHHHHHHHHHHHHTTTTS-SSTTS--SSSPP-TT--HHHHIIIIIHS---TTPPPSSS-------GGGGGGHHHHHHHHT-

Radius of gyration: 27.94 Å; chains: 1; bounding box: 77×38×67 Å

pLDDT: mean 86.0, std 15.57, range [43.84, 98.44]